Protein AF-A0A969F2D5-F1 (afdb_monomer)

Solvent-accessible surface area (backbone atoms only — not comparable to full-atom values): 8626 Å² total; per-residue (Å²): 136,82,63,51,67,52,46,61,60,86,72,46,56,88,68,47,76,88,57,90,76,86,83,89,86,81,51,82,59,57,36,74,69,55,54,62,74,41,35,81,82,42,39,71,57,60,73,69,44,89,66,86,80,91,58,64,56,54,76,57,68,32,68,54,13,38,54,48,21,48,44,52,30,31,53,26,89,74,69,66,39,71,40,55,66,43,78,38,75,94,72,74,37,45,30,29,64,88,50,37,14,46,67,92,47,99,40,81,39,44,39,42,75,74,67,50,52,78,88,66,63,48,94,57,83,52,54,60,98,57,82,60,77,36,44,54,42,75,52,40,61

Foldseek 3Di:
DDFADFPDCVAPVQPPVPDPDDDDDADEQCDPVNCVVCCVVCVVVVVPDSDDDDADAAPPQEPQQRVQCQFARHHCVQQVRHYQWDQDVVVNFIAGPVQRHGPPDPDGCVNVVVVDDPVPSGVGDTCPPPPDSSGHDSGND

Nearest PDB structures (foldseek):
  6wfj-assembly2_BcB  TM=7.899E-01  e=4.765E-02  Homo sapiens
  7g6l-assembly1_A  TM=6.173E-01  e=5.458E-02  Rattus norvegicus

Mean predicted aligned error: 8.61 Å

Secondary structure (DSSP, 8-state):
-PPPPPPPGGGTHHHHTT-S-------TT--HHHHHHTHHHHHHHHHH-S------PPSS--HHHHHHHHHHSS-HHHH----SEEEEGGGTEEEETTTTEESSS--TTHHHHTT--GGGTSSS----SS--S--------

Sequence (141 aa):
MTACPPLAAELWQPIASGAKRVIILILDAFGWNLLQAESANLNSLVKRAGVVAQLTSVFPSTTVAALSSMWTGVGPAQHGMMGLTMFLPEYTTAGQMLTFSPTLGHYPNALVAAGLKPETFFAMAGCGPTICPLWCALLFV

pLDDT: mean 78.56, std 15.68, range [33.62, 92.75]

Structure (mmCIF, N/CA/C/O backbone):
data_AF-A0A969F2D5-F1
#
_entry.id   AF-A0A969F2D5-F1
#
loop_
_atom_site.group_PDB
_atom_site.id
_atom_site.type_symbol
_atom_site.label_atom_id
_atom_site.label_alt_id
_atom_site.label_comp_id
_atom_site.label_asym_id
_atom_site.label_entity_id
_atom_site.label_seq_id
_atom_site.pdbx_PDB_ins_code
_atom_site.Cartn_x
_atom_site.Cartn_y
_atom_site.Cartn_z
_atom_site.occupancy
_atom_site.B_iso_or_equiv
_atom_site.auth_seq_id
_atom_site.auth_comp_id
_atom_site.auth_asym_id
_atom_site.auth_atom_id
_atom_site.pdbx_PDB_model_num
ATOM 1 N N . MET A 1 1 ? 12.572 -17.706 0.692 1.00 53.44 1 MET A N 1
ATOM 2 C CA . MET A 1 1 ? 12.211 -16.280 0.542 1.00 53.44 1 MET A CA 1
ATOM 3 C C . MET A 1 1 ? 11.063 -16.004 1.494 1.00 53.44 1 MET A C 1
ATOM 5 O O . MET A 1 1 ? 10.080 -16.727 1.441 1.00 53.44 1 MET A O 1
ATOM 9 N N . THR A 1 2 ? 11.232 -15.074 2.428 1.00 59.56 2 THR A N 1
ATOM 10 C CA . THR A 1 2 ? 10.286 -14.819 3.527 1.00 59.56 2 THR A CA 1
ATOM 11 C C . THR A 1 2 ? 9.274 -13.749 3.128 1.00 59.56 2 THR A C 1
ATOM 13 O O . THR A 1 2 ? 9.656 -12.752 2.518 1.00 59.56 2 THR A O 1
ATOM 16 N N . ALA A 1 3 ? 7.996 -13.978 3.431 1.00 70.38 3 ALA A N 1
ATOM 17 C CA . ALA A 1 3 ? 6.933 -12.987 3.268 1.00 70.38 3 ALA A CA 1
ATOM 18 C C . ALA A 1 3 ? 7.092 -11.831 4.271 1.00 70.38 3 ALA A C 1
ATOM 20 O O . ALA A 1 3 ? 7.852 -11.946 5.239 1.00 70.38 3 ALA A O 1
ATOM 21 N N . CYS A 1 4 ? 6.372 -10.729 4.051 1.00 71.50 4 CYS A N 1
ATOM 22 C CA . CYS A 1 4 ? 6.289 -9.655 5.035 1.00 71.50 4 CYS A CA 1
ATOM 23 C C . CYS A 1 4 ? 5.647 -10.177 6.333 1.00 71.50 4 CYS A C 1
ATOM 25 O O . CYS A 1 4 ? 4.783 -11.056 6.276 1.00 71.50 4 CYS A O 1
ATOM 27 N N . PRO A 1 5 ? 6.055 -9.671 7.510 1.00 78.56 5 PRO A N 1
ATOM 28 C CA . PRO A 1 5 ? 5.402 -10.043 8.756 1.00 78.56 5 PRO A CA 1
ATOM 29 C C . PRO A 1 5 ? 3.913 -9.641 8.727 1.00 78.56 5 PRO A C 1
ATOM 31 O O . PRO A 1 5 ? 3.560 -8.641 8.095 1.00 78.56 5 PRO A O 1
ATOM 34 N N . PRO A 1 6 ? 3.031 -10.406 9.394 1.00 79.19 6 PRO A N 1
ATOM 35 C CA . PRO A 1 6 ? 1.614 -10.069 9.483 1.00 79.19 6 PRO A CA 1
ATOM 36 C C . PRO A 1 6 ? 1.378 -8.789 10.294 1.00 79.19 6 PRO A C 1
ATOM 38 O O . PRO A 1 6 ? 2.232 -8.378 11.085 1.00 79.19 6 PRO A O 1
ATOM 41 N N . LEU A 1 7 ? 0.188 -8.192 10.144 1.00 82.06 7 LEU A N 1
ATOM 42 C CA . LEU A 1 7 ? -0.215 -7.062 10.983 1.00 82.06 7 LEU A CA 1
ATOM 43 C C . LEU A 1 7 ? -0.231 -7.484 12.443 1.00 82.06 7 LEU A C 1
ATOM 45 O O . LEU A 1 7 ? -0.786 -8.532 12.792 1.00 82.06 7 LEU A O 1
ATOM 49 N N . ALA A 1 8 ? 0.324 -6.613 13.277 1.00 85.12 8 ALA A N 1
ATOM 50 C CA . ALA A 1 8 ? 0.294 -6.746 14.720 1.00 85.12 8 ALA A CA 1
ATOM 51 C C . ALA A 1 8 ? -1.142 -7.038 15.197 1.00 85.12 8 ALA A C 1
ATOM 53 O O . ALA A 1 8 ? -2.100 -6.379 14.776 1.00 85.12 8 ALA A O 1
ATOM 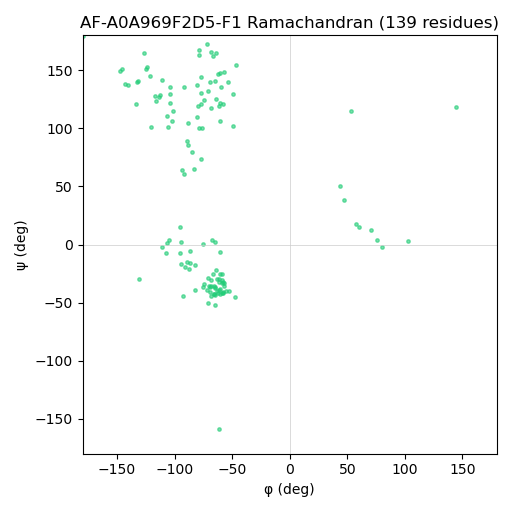54 N N . ALA A 1 9 ? -1.296 -8.074 16.022 1.00 86.31 9 ALA A N 1
ATOM 55 C CA . ALA A 1 9 ? -2.594 -8.608 16.432 1.00 86.31 9 ALA A CA 1
ATOM 56 C C . ALA A 1 9 ? -3.465 -7.557 17.133 1.00 86.31 9 ALA A C 1
ATOM 58 O O . ALA A 1 9 ? -4.682 -7.514 16.955 1.00 86.31 9 ALA A O 1
ATOM 59 N N . GLU A 1 10 ? -2.815 -6.653 17.856 1.00 88.12 10 GLU A N 1
ATOM 60 C CA . GLU A 1 10 ? -3.391 -5.531 18.587 1.00 88.12 10 GLU A CA 1
ATOM 61 C C . GLU A 1 10 ? -4.172 -4.584 17.669 1.00 88.12 10 GLU A C 1
ATOM 63 O O . GLU A 1 10 ? -5.094 -3.905 18.118 1.00 88.12 10 GLU A O 1
ATOM 68 N N . LEU A 1 11 ? -3.830 -4.554 16.377 1.00 86.44 11 LEU A N 1
ATOM 69 C CA . LEU A 1 11 ? -4.424 -3.634 15.416 1.00 86.44 11 LEU A CA 1
ATOM 70 C C . LEU A 1 11 ? -5.717 -4.145 14.777 1.00 86.44 11 LEU A C 1
ATOM 72 O O . LEU A 1 11 ? -6.459 -3.351 14.201 1.00 86.44 11 LEU A O 1
ATOM 76 N N . TRP A 1 12 ? -6.010 -5.445 14.872 1.00 86.56 12 TRP A N 1
ATOM 77 C CA . TRP A 1 12 ? -7.184 -6.037 14.221 1.00 86.56 12 TRP A CA 1
ATOM 78 C C . TRP A 1 12 ? -8.038 -6.912 15.141 1.00 86.56 12 TRP A C 1
ATOM 80 O O . TRP A 1 12 ? -9.254 -6.968 14.959 1.00 86.56 12 TRP A O 1
ATOM 90 N N . GLN A 1 13 ? -7.466 -7.559 16.159 1.00 87.75 13 GLN A N 1
ATOM 91 C CA . GLN A 1 13 ? -8.240 -8.409 17.070 1.00 87.75 13 GLN A CA 1
ATOM 92 C C . GLN A 1 13 ? -9.394 -7.678 17.780 1.00 87.75 13 GLN A C 1
ATOM 94 O O . GLN A 1 13 ? -10.483 -8.258 17.834 1.00 87.75 13 GLN A O 1
ATOM 99 N N . PRO A 1 14 ? -9.246 -6.416 18.250 1.00 88.38 14 PRO A N 1
ATOM 100 C CA . PRO A 1 14 ? -10.337 -5.702 18.920 1.00 88.38 14 PRO A CA 1
ATOM 101 C C . PRO A 1 14 ? -11.579 -5.493 18.043 1.00 88.38 14 PRO A C 1
ATOM 103 O O . PRO A 1 14 ? -12.684 -5.358 18.562 1.00 88.38 14 PRO A O 1
ATOM 106 N N . ILE A 1 15 ? -11.407 -5.475 16.718 1.00 85.44 15 ILE A N 1
ATOM 107 C CA . ILE A 1 15 ? -12.471 -5.198 15.742 1.00 85.44 15 ILE A CA 1
ATOM 108 C C . ILE A 1 15 ? -12.921 -6.443 14.963 1.00 85.44 15 ILE A C 1
ATOM 110 O O . ILE A 1 15 ? -13.897 -6.379 14.219 1.00 85.44 15 ILE A O 1
ATOM 114 N N . ALA A 1 16 ? -12.235 -7.579 15.121 1.00 86.25 16 ALA A N 1
ATOM 115 C CA . ALA A 1 16 ? -12.510 -8.792 14.351 1.00 86.25 16 ALA A CA 1
ATOM 116 C C . ALA A 1 16 ? -13.585 -9.700 14.971 1.00 86.25 16 ALA A C 1
ATOM 118 O O . ALA A 1 16 ? -14.176 -10.521 14.266 1.00 86.25 16 ALA A O 1
ATOM 119 N N . SER A 1 17 ? -13.859 -9.576 16.274 1.00 85.00 17 SER A N 1
ATOM 120 C CA . SER A 1 17 ? -14.816 -10.449 16.964 1.00 85.00 17 SER A CA 1
ATOM 121 C C . SER A 1 17 ? -16.227 -10.317 16.376 1.00 85.00 17 SER A C 1
ATOM 123 O O . SER A 1 17 ? -16.820 -9.240 16.375 1.00 85.00 17 SER A O 1
ATOM 125 N N . GLY A 1 18 ? -16.771 -11.419 15.849 1.00 85.31 18 GLY A N 1
ATOM 126 C CA . GLY A 1 18 ? -18.107 -11.457 15.241 1.00 85.31 18 GLY A CA 1
ATOM 127 C C . GLY A 1 18 ? -18.212 -10.830 13.842 1.00 85.31 18 GLY A C 1
ATOM 128 O O . GLY A 1 18 ? -19.311 -10.787 13.280 1.00 85.31 18 GLY A O 1
ATOM 129 N N . ALA A 1 19 ? -17.101 -10.378 13.250 1.00 86.81 19 ALA A N 1
ATOM 130 C CA . ALA A 1 19 ? -17.094 -9.813 11.906 1.00 86.81 19 ALA A CA 1
ATOM 131 C C . ALA A 1 19 ? -17.385 -10.899 10.853 1.00 86.81 19 ALA A C 1
ATOM 133 O O . ALA A 1 19 ? -16.624 -11.846 10.675 1.00 86.81 19 ALA A O 1
ATOM 134 N N . LYS A 1 20 ? -18.498 -10.752 10.123 1.00 88.56 20 LYS A N 1
ATOM 135 C CA . LYS A 1 20 ? -18.865 -11.646 9.003 1.00 88.56 20 LYS A CA 1
ATOM 136 C C . LYS A 1 20 ? -18.335 -11.169 7.652 1.00 88.56 20 LYS A C 1
ATOM 138 O O . LYS A 1 20 ? -18.321 -11.933 6.692 1.00 88.56 20 LYS A O 1
ATOM 143 N N . ARG A 1 21 ? -17.990 -9.885 7.552 1.00 85.81 21 ARG A N 1
ATOM 144 C CA . ARG A 1 21 ? -17.514 -9.223 6.335 1.00 85.81 21 ARG A CA 1
ATOM 145 C C . ARG A 1 21 ? -16.444 -8.215 6.715 1.00 85.81 21 ARG A C 1
ATOM 147 O O . ARG A 1 21 ? -16.615 -7.490 7.691 1.00 85.81 21 ARG A O 1
ATOM 154 N N . VAL A 1 22 ? -15.386 -8.164 5.918 1.00 85.31 22 VAL A N 1
ATOM 155 C CA . VAL A 1 22 ? -14.288 -7.211 6.067 1.00 85.31 22 VAL A CA 1
ATOM 156 C C . VAL A 1 22 ? -14.270 -6.343 4.819 1.00 85.31 22 VAL A C 1
ATOM 158 O O . VAL A 1 22 ? -14.286 -6.860 3.703 1.00 85.31 22 VAL A O 1
ATOM 161 N N . ILE A 1 23 ? -14.278 -5.028 5.017 1.00 85.81 23 ILE A N 1
ATOM 162 C CA . ILE A 1 23 ? -14.155 -4.041 3.946 1.00 85.81 23 ILE A CA 1
ATOM 163 C C . ILE A 1 23 ? -12.831 -3.324 4.162 1.00 85.81 23 ILE A C 1
ATOM 165 O O . ILE A 1 23 ? -12.578 -2.814 5.252 1.00 85.81 23 ILE A O 1
ATOM 169 N N . ILE A 1 24 ? -12.004 -3.289 3.122 1.00 85.56 24 ILE A N 1
ATOM 170 C CA . ILE A 1 24 ? -10.744 -2.550 3.116 1.00 85.56 24 ILE A CA 1
ATOM 171 C C . ILE A 1 24 ? -10.984 -1.264 2.335 1.00 85.56 24 ILE A C 1
ATOM 173 O O . ILE A 1 24 ? -11.272 -1.308 1.141 1.00 85.56 24 ILE A O 1
ATOM 177 N N . LEU A 1 25 ? -10.888 -0.128 3.022 1.00 87.44 25 LEU A N 1
ATOM 178 C CA . LEU A 1 25 ? -10.887 1.190 2.400 1.00 87.44 25 LEU A CA 1
ATOM 179 C C . LEU A 1 25 ? -9.453 1.713 2.396 1.00 87.44 25 LEU A C 1
ATOM 181 O O . LEU A 1 25 ? -8.847 1.844 3.456 1.00 87.44 25 LEU A O 1
ATOM 185 N N . ILE A 1 26 ? -8.932 2.014 1.212 1.00 86.19 26 ILE A N 1
ATOM 186 C CA . ILE A 1 26 ? -7.588 2.563 1.026 1.00 86.19 26 ILE A CA 1
ATOM 187 C C . ILE A 1 26 ? -7.750 3.983 0.517 1.00 86.19 26 ILE A C 1
ATOM 189 O O . ILE A 1 26 ? -8.484 4.219 -0.443 1.00 86.19 26 ILE A O 1
ATOM 193 N N . LEU A 1 27 ? -7.076 4.915 1.176 1.00 88.31 27 LEU A N 1
ATOM 194 C CA . LEU A 1 27 ? -7.036 6.310 0.773 1.00 88.31 27 LEU A CA 1
ATOM 195 C C . LEU A 1 27 ? -5.658 6.581 0.182 1.00 88.31 27 LEU A C 1
ATOM 197 O O . LEU A 1 27 ? -4.662 6.558 0.903 1.00 88.31 27 LEU A O 1
ATOM 201 N N . ASP A 1 28 ? -5.611 6.799 -1.129 1.00 86.56 28 ASP A N 1
ATOM 202 C CA . ASP A 1 28 ? -4.367 7.155 -1.802 1.00 86.56 28 ASP A CA 1
ATOM 203 C C . ASP A 1 28 ? -3.885 8.528 -1.304 1.00 86.56 28 ASP A C 1
ATOM 205 O O . ASP A 1 28 ? -4.677 9.440 -1.063 1.00 86.56 28 ASP A O 1
ATOM 209 N N . ALA A 1 29 ? -2.580 8.648 -1.127 1.00 83.75 29 ALA A N 1
ATOM 210 C CA . ALA A 1 29 ? -1.861 9.831 -0.660 1.00 83.75 29 ALA A CA 1
ATOM 211 C C . ALA A 1 29 ? -2.262 10.410 0.726 1.00 83.75 29 ALA A C 1
ATOM 213 O O . ALA A 1 29 ? -1.973 11.574 1.021 1.00 83.75 29 ALA A O 1
ATOM 214 N N . PHE A 1 30 ? -2.963 9.664 1.594 1.00 86.69 30 PHE A N 1
ATOM 215 C CA . PHE A 1 30 ? -3.565 10.230 2.815 1.00 86.69 30 PHE A CA 1
ATOM 216 C C . PHE A 1 30 ? -2.678 10.153 4.072 1.00 86.69 30 PHE A C 1
ATOM 218 O O . PHE A 1 30 ? -3.092 9.539 5.035 1.00 86.69 30 PHE A O 1
ATOM 225 N N . GLY A 1 31 ? -1.485 10.756 4.120 1.00 87.06 31 GLY A N 1
ATOM 226 C CA . GLY A 1 31 ? -0.512 10.672 5.241 1.00 87.06 31 GLY A CA 1
ATOM 227 C C . GLY A 1 31 ? -1.015 10.866 6.700 1.00 87.06 31 GLY A C 1
ATOM 228 O O . GLY A 1 31 ? -1.968 11.594 6.973 1.00 87.06 31 GLY A O 1
ATOM 229 N N . TRP A 1 32 ? -0.305 10.298 7.693 1.00 89.38 32 TRP A N 1
ATOM 230 C CA . TRP A 1 32 ? -0.601 10.486 9.137 1.00 89.38 32 TRP A CA 1
ATOM 231 C C . TRP A 1 32 ? -0.552 11.958 9.587 1.00 89.38 32 TRP A C 1
ATOM 233 O O . TRP A 1 32 ? -1.270 12.388 10.489 1.00 89.38 32 TRP A O 1
ATOM 243 N N . ASN A 1 33 ? 0.291 12.758 8.941 1.00 90.88 33 ASN A N 1
ATOM 244 C CA . ASN A 1 33 ? 0.327 14.210 9.096 1.00 90.88 33 ASN A CA 1
ATOM 245 C C . ASN A 1 33 ? -1.004 14.876 8.704 1.00 90.88 33 ASN A C 1
ATOM 247 O O . ASN A 1 33 ? -1.431 15.793 9.400 1.00 90.88 33 ASN A O 1
ATOM 251 N N . LEU A 1 34 ? -1.676 14.400 7.649 1.00 90.31 34 LEU A N 1
ATOM 252 C CA . LEU A 1 34 ? -2.985 14.915 7.231 1.00 90.31 34 LEU A CA 1
ATOM 253 C C . LEU A 1 34 ? -4.071 14.554 8.244 1.00 90.31 34 LEU A C 1
ATOM 255 O O . LEU A 1 34 ? -4.870 15.412 8.604 1.00 90.31 34 LEU A O 1
ATOM 259 N N . LEU A 1 35 ? -4.054 13.328 8.779 1.00 89.44 35 LEU A N 1
ATOM 260 C CA . LEU A 1 35 ? -4.970 12.930 9.854 1.00 89.44 35 LEU A CA 1
ATOM 261 C C . LEU A 1 35 ? -4.832 13.839 11.087 1.00 89.44 35 LEU A C 1
ATOM 263 O O . LEU A 1 35 ? -5.834 14.226 11.685 1.00 89.44 35 LEU A O 1
ATOM 267 N N . GLN A 1 36 ? -3.599 14.190 11.465 1.00 89.56 36 GLN A N 1
ATOM 268 C CA . GLN A 1 36 ? -3.346 15.098 12.586 1.00 89.56 36 GLN A CA 1
ATOM 269 C C . GLN A 1 36 ? -3.806 16.530 12.286 1.00 89.56 36 GLN A C 1
ATOM 271 O O . GLN A 1 36 ? -4.462 17.145 13.131 1.00 89.56 36 GLN A O 1
ATOM 276 N N . ALA A 1 37 ? 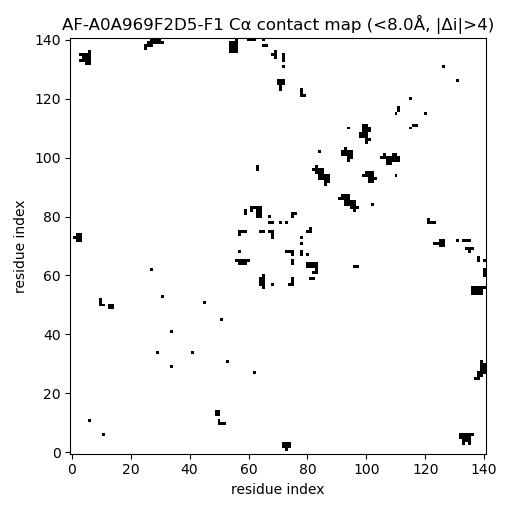-3.506 17.042 11.088 1.00 92.56 37 ALA A N 1
ATOM 277 C CA . ALA A 1 37 ? -3.918 18.376 10.655 1.00 92.56 37 ALA A CA 1
ATOM 278 C C . ALA A 1 37 ? -5.451 18.524 10.622 1.00 92.56 37 ALA A C 1
ATOM 280 O O . ALA A 1 37 ? -5.985 19.528 11.082 1.00 92.56 37 ALA A O 1
ATOM 281 N N . GLU A 1 38 ? -6.158 17.484 10.177 1.00 91.69 38 GLU A N 1
ATOM 282 C CA . GLU A 1 38 ? -7.620 17.450 10.046 1.00 91.69 38 GLU A CA 1
ATOM 283 C C . GLU A 1 38 ? -8.329 16.826 11.261 1.00 91.69 38 GLU A C 1
ATOM 285 O O . GLU A 1 38 ? -9.512 16.480 11.204 1.00 91.69 38 GLU A O 1
ATOM 290 N N . SER A 1 39 ? -7.631 16.682 12.391 1.00 87.06 39 SER A N 1
ATOM 291 C CA . SER A 1 39 ? -8.140 15.978 13.576 1.00 87.06 39 SER A CA 1
ATOM 292 C C . SER A 1 39 ? -9.454 16.551 14.116 1.00 87.06 39 SER A C 1
ATOM 294 O O . SER A 1 39 ? -10.302 15.790 14.580 1.00 87.06 39 SER A O 1
ATOM 296 N N . ALA A 1 40 ? -9.674 17.866 14.014 1.00 90.88 40 ALA A N 1
ATOM 297 C CA . ALA A 1 40 ? -10.934 18.500 14.405 1.00 90.88 40 ALA A CA 1
ATOM 298 C C . ALA A 1 40 ? -12.108 18.055 13.514 1.00 90.88 40 ALA A C 1
ATOM 300 O O . ALA A 1 40 ? -13.180 17.722 14.025 1.00 90.88 40 ALA A O 1
ATOM 301 N N . ASN A 1 41 ? -11.881 17.983 12.199 1.00 92.75 41 ASN A N 1
ATOM 302 C CA . ASN A 1 41 ? -12.880 17.590 11.204 1.00 92.75 41 ASN A CA 1
ATOM 303 C C . ASN A 1 41 ? -13.153 16.077 11.240 1.00 92.75 41 ASN A C 1
ATOM 305 O O . ASN A 1 41 ? -14.292 15.638 11.073 1.00 92.75 41 ASN A O 1
ATOM 309 N N . LEU A 1 42 ? -12.127 15.275 11.532 1.00 88.69 42 LEU A N 1
ATOM 310 C CA . LEU A 1 42 ? -12.198 13.811 11.581 1.00 88.69 42 LEU A CA 1
ATOM 311 C C . LEU A 1 42 ? -12.459 13.254 12.988 1.00 88.69 42 LEU A C 1
ATOM 313 O O . LEU A 1 42 ? -12.555 12.040 13.164 1.00 88.69 42 LEU A O 1
ATOM 317 N N . ASN A 1 43 ? -12.636 14.112 13.996 1.00 88.50 43 ASN A N 1
ATOM 318 C CA . ASN A 1 43 ? -12.799 13.713 15.397 1.00 88.50 43 ASN A CA 1
ATOM 319 C C . ASN A 1 43 ? -13.945 12.709 15.601 1.00 88.50 43 ASN A C 1
ATOM 321 O O . ASN A 1 43 ? -13.837 11.758 16.373 1.00 88.50 43 ASN A O 1
ATOM 325 N N . SER A 1 44 ? -15.060 12.908 14.894 1.00 89.44 44 SER A N 1
ATOM 326 C CA . SER A 1 44 ? -16.222 12.017 14.965 1.00 89.44 44 SER A CA 1
ATOM 327 C C . SER A 1 44 ? -15.915 10.612 14.437 1.00 89.44 44 SER A C 1
ATOM 329 O O . SER A 1 44 ? -16.398 9.634 15.007 1.00 89.44 44 SER A O 1
ATOM 331 N N . LEU A 1 45 ? -15.089 10.510 13.391 1.00 87.06 45 LEU A N 1
ATOM 332 C CA . LEU A 1 45 ? -14.634 9.253 12.806 1.00 87.06 45 LEU A CA 1
ATOM 333 C C . LEU A 1 45 ? -13.647 8.551 13.742 1.00 87.06 45 LEU A C 1
ATOM 335 O O . LEU A 1 45 ? -13.853 7.392 14.089 1.00 87.06 45 LEU A O 1
ATOM 339 N N . VAL A 1 46 ? -12.627 9.277 14.207 1.00 87.19 46 VAL A N 1
ATOM 340 C CA . VAL A 1 46 ? -11.581 8.763 15.106 1.00 87.19 46 VAL A CA 1
ATOM 341 C C . VAL A 1 46 ? -12.185 8.236 16.410 1.00 87.19 46 VAL A C 1
ATOM 343 O O . VAL A 1 46 ? -11.830 7.149 16.849 1.00 87.19 46 VAL A O 1
ATOM 346 N N . LYS A 1 47 ? -13.164 8.938 16.996 1.00 88.31 47 LYS A N 1
ATOM 347 C CA . LYS A 1 47 ? -13.862 8.491 18.217 1.00 88.31 47 LYS A CA 1
ATOM 348 C C . LYS A 1 47 ? -14.712 7.234 18.033 1.00 88.31 47 LYS A C 1
ATOM 350 O O . LYS A 1 47 ? -14.994 6.552 19.012 1.00 88.31 47 LYS A O 1
ATOM 355 N N . ARG A 1 48 ? -15.181 6.966 16.812 1.00 89.31 48 ARG A N 1
ATOM 356 C CA . ARG A 1 48 ? -15.971 5.767 16.484 1.00 89.31 48 ARG A CA 1
ATOM 357 C C . ARG A 1 48 ? -15.096 4.590 16.059 1.00 89.31 48 ARG A C 1
ATOM 359 O O . ARG A 1 48 ? -15.598 3.470 15.999 1.00 89.31 48 ARG A O 1
ATOM 366 N N . ALA A 1 49 ? -13.828 4.831 15.740 1.00 87.88 49 ALA A N 1
ATOM 367 C CA . ALA A 1 49 ? -12.894 3.781 15.379 1.00 87.88 49 ALA A CA 1
ATOM 368 C C . ALA A 1 49 ? -12.531 2.949 16.617 1.00 87.88 49 ALA A C 1
ATOM 370 O O . ALA A 1 49 ? -12.201 3.494 17.667 1.00 87.88 49 ALA A O 1
ATOM 371 N N . GLY A 1 50 ? -12.579 1.619 16.491 1.00 86.75 50 GLY A N 1
ATOM 372 C CA . GLY A 1 50 ? -12.158 0.718 17.571 1.00 86.75 50 GLY A CA 1
ATOM 373 C C . GLY A 1 50 ? -10.642 0.706 17.783 1.00 86.75 50 GLY A C 1
ATOM 374 O O . GLY A 1 50 ? -10.177 0.491 18.897 1.00 86.75 50 GLY A O 1
ATOM 375 N N . VAL A 1 51 ? -9.875 0.961 16.720 1.00 89.44 51 VAL A N 1
ATOM 376 C CA . VAL A 1 51 ? -8.412 1.045 16.731 1.00 89.44 51 VAL A CA 1
ATOM 377 C C . VAL A 1 51 ? -7.982 2.182 15.810 1.00 89.44 51 VAL A C 1
ATOM 379 O O . VAL A 1 51 ? -8.499 2.313 14.700 1.00 89.44 51 VAL A O 1
ATOM 382 N N . VAL A 1 52 ? -7.013 2.982 16.258 1.00 89.56 52 VAL A N 1
ATOM 383 C CA . VAL A 1 52 ? -6.352 4.017 15.455 1.00 89.56 52 VAL A CA 1
ATOM 384 C C . VAL A 1 52 ? -4.851 3.890 15.670 1.00 89.56 52 VAL A C 1
ATOM 386 O O . VAL A 1 52 ? -4.380 3.986 16.800 1.00 89.56 52 VAL A O 1
ATOM 389 N N . ALA A 1 53 ? -4.101 3.656 14.595 1.00 88.81 53 ALA A N 1
ATOM 390 C CA . ALA A 1 53 ? -2.655 3.476 14.652 1.00 88.81 53 ALA A CA 1
ATOM 391 C C . ALA A 1 53 ? -1.978 4.005 13.386 1.00 88.81 53 ALA A C 1
ATOM 393 O O . ALA A 1 53 ? -2.555 3.969 12.298 1.00 88.81 53 ALA A O 1
ATOM 394 N N . GLN A 1 54 ? -0.741 4.472 13.541 1.00 88.62 54 GLN A N 1
ATOM 395 C CA . GLN A 1 54 ? 0.114 4.848 12.424 1.00 88.62 54 GLN A CA 1
ATOM 396 C C . GLN A 1 54 ? 0.750 3.596 11.813 1.00 88.62 54 GLN A C 1
ATOM 398 O O . GLN A 1 54 ? 1.232 2.723 12.533 1.00 88.62 54 GLN A O 1
ATOM 403 N N . LEU A 1 55 ? 0.783 3.533 10.483 1.00 84.81 55 LEU A N 1
ATOM 404 C CA . LEU A 1 55 ? 1.410 2.453 9.726 1.00 84.81 55 LEU A CA 1
ATOM 405 C C . LEU A 1 55 ? 2.457 3.025 8.768 1.00 84.81 55 LEU A C 1
ATOM 407 O O . LEU A 1 55 ? 2.373 4.181 8.356 1.00 84.81 55 LEU A O 1
ATOM 411 N N . THR A 1 56 ? 3.461 2.218 8.435 1.00 87.06 56 THR A N 1
ATOM 412 C CA . THR A 1 56 ? 4.538 2.585 7.507 1.00 87.06 56 THR A CA 1
ATOM 413 C C . THR A 1 56 ? 4.330 1.912 6.159 1.00 87.06 56 THR A C 1
ATOM 415 O O . THR A 1 56 ? 4.062 0.714 6.115 1.00 87.06 56 THR A O 1
ATOM 418 N N . SER A 1 57 ? 4.504 2.653 5.066 1.00 86.06 57 SER A N 1
ATOM 419 C CA . SER A 1 57 ? 4.484 2.088 3.712 1.00 86.06 57 SER A CA 1
ATOM 420 C C . SER A 1 57 ? 5.736 1.243 3.421 1.00 86.06 57 SER A C 1
ATOM 422 O O . SER A 1 57 ? 6.692 1.212 4.201 1.00 86.06 57 SER A O 1
ATOM 424 N N . VAL A 1 58 ? 5.735 0.564 2.275 1.00 89.06 58 VAL A N 1
ATOM 425 C CA . VAL A 1 58 ? 6.924 -0.096 1.717 1.00 89.06 58 VAL A CA 1
ATOM 426 C C . VAL A 1 58 ? 7.842 0.920 1.038 1.00 89.06 58 VAL A C 1
ATOM 428 O O . VAL A 1 58 ? 7.431 2.030 0.699 1.00 89.06 58 VAL A O 1
ATOM 431 N N . PHE A 1 59 ? 9.094 0.529 0.795 1.00 87.06 59 PHE A N 1
ATOM 432 C CA . PHE A 1 59 ? 9.991 1.291 -0.069 1.00 87.06 59 PHE A CA 1
ATOM 433 C C . PHE A 1 59 ? 10.131 0.611 -1.440 1.00 87.06 59 PHE A C 1
ATOM 435 O O . PHE A 1 59 ? 10.461 -0.577 -1.483 1.00 87.06 59 PHE A O 1
ATOM 442 N N . PRO A 1 60 ? 9.954 1.348 -2.551 1.00 88.94 60 PRO A N 1
ATOM 443 C CA . PRO A 1 60 ? 9.581 2.766 -2.622 1.00 88.94 60 PRO A CA 1
ATOM 444 C C . PRO A 1 60 ? 8.085 2.997 -2.350 1.00 88.94 60 PRO A C 1
ATOM 446 O O . PRO A 1 60 ? 7.248 2.199 -2.775 1.00 88.94 60 PRO A O 1
ATOM 449 N N . SER A 1 61 ? 7.749 4.110 -1.684 1.00 87.50 61 SER A N 1
ATOM 450 C CA . SER A 1 61 ? 6.360 4.459 -1.337 1.00 87.50 61 SER A CA 1
ATOM 451 C C . SER A 1 61 ? 5.621 5.002 -2.558 1.00 87.50 61 SER A C 1
ATOM 453 O O . SER A 1 61 ? 5.430 6.202 -2.722 1.00 87.50 61 SER A O 1
ATOM 455 N N . THR A 1 62 ? 5.279 4.102 -3.474 1.00 89.25 62 THR A N 1
ATOM 456 C CA . THR A 1 62 ? 4.492 4.399 -4.674 1.00 89.25 62 THR A CA 1
ATOM 457 C C . THR A 1 62 ? 3.234 3.547 -4.667 1.00 89.25 62 THR A C 1
ATOM 459 O O . THR A 1 62 ? 3.291 2.386 -4.260 1.00 89.25 62 THR A O 1
ATOM 462 N N . THR A 1 63 ? 2.118 4.083 -5.170 1.00 88.81 63 THR A N 1
ATOM 463 C CA . THR A 1 63 ? 0.817 3.393 -5.230 1.00 88.81 63 THR A CA 1
ATOM 464 C C . THR A 1 63 ? 0.942 1.977 -5.796 1.00 88.81 63 THR A C 1
ATOM 466 O O . THR A 1 63 ? 0.435 1.019 -5.221 1.00 88.81 63 THR A O 1
ATOM 469 N N . VAL A 1 64 ? 1.694 1.825 -6.890 1.00 89.19 64 VAL A N 1
ATOM 470 C CA . VAL A 1 64 ? 1.906 0.539 -7.563 1.00 89.19 64 VAL A CA 1
ATOM 471 C C . VAL A 1 64 ? 2.671 -0.448 -6.684 1.00 89.19 64 VAL A C 1
ATOM 473 O O . VAL A 1 64 ? 2.193 -1.563 -6.484 1.00 89.19 64 VAL A O 1
ATOM 476 N N . ALA A 1 65 ? 3.829 -0.064 -6.138 1.00 88.88 65 ALA A N 1
ATOM 477 C CA . ALA A 1 65 ? 4.631 -0.959 -5.304 1.00 88.88 65 ALA A CA 1
ATOM 478 C C . ALA A 1 65 ? 3.848 -1.409 -4.068 1.00 88.88 65 ALA A C 1
ATOM 480 O O . ALA A 1 65 ? 3.819 -2.582 -3.711 1.00 88.88 65 ALA A O 1
ATOM 481 N N . ALA A 1 66 ? 3.150 -0.465 -3.462 1.00 87.75 66 ALA A N 1
ATOM 482 C CA . ALA A 1 66 ? 2.571 -0.620 -2.155 1.00 87.75 66 ALA A CA 1
ATOM 483 C C . ALA A 1 66 ? 1.213 -1.367 -2.209 1.00 87.75 66 ALA A C 1
ATOM 485 O O . ALA A 1 66 ? 1.006 -2.295 -1.425 1.00 87.75 66 ALA A O 1
ATOM 486 N N . LEU A 1 67 ? 0.355 -1.123 -3.213 1.00 88.12 67 LEU A N 1
ATOM 487 C CA . LEU A 1 67 ? -0.827 -1.969 -3.466 1.00 88.12 67 LEU A CA 1
ATOM 488 C C . LEU A 1 67 ? -0.444 -3.392 -3.896 1.00 88.12 67 LEU A C 1
ATOM 490 O O . LEU A 1 67 ? -1.102 -4.354 -3.501 1.00 88.12 67 LEU A O 1
ATOM 494 N N . SER A 1 68 ? 0.638 -3.542 -4.666 1.00 87.19 68 SER A N 1
ATOM 495 C CA . SER A 1 68 ? 1.149 -4.860 -5.064 1.00 87.19 68 SER A CA 1
ATOM 496 C C . SER A 1 68 ? 1.667 -5.644 -3.862 1.00 87.19 68 SER A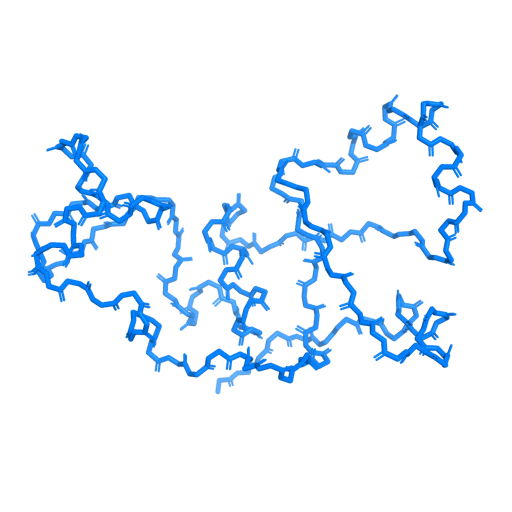 C 1
ATOM 498 O O . SER A 1 68 ? 1.354 -6.827 -3.722 1.00 87.19 68 SER A O 1
ATOM 500 N N . SER A 1 69 ? 2.401 -4.990 -2.958 1.00 86.50 69 SER A N 1
ATOM 501 C CA . SER A 1 69 ? 2.852 -5.601 -1.705 1.00 86.50 69 SER A CA 1
ATOM 502 C C . SER A 1 69 ? 1.674 -6.003 -0.822 1.00 86.50 69 SER A C 1
ATOM 504 O O . SER A 1 69 ? 1.657 -7.106 -0.286 1.00 86.50 69 SER A O 1
ATOM 506 N N . MET A 1 70 ? 0.649 -5.154 -0.724 1.00 84.25 70 MET A N 1
ATOM 507 C CA . MET A 1 70 ? -0.569 -5.461 0.027 1.00 84.25 70 MET A CA 1
ATOM 508 C C . MET A 1 70 ? -1.322 -6.667 -0.563 1.00 84.25 70 MET A C 1
ATOM 510 O O . MET A 1 70 ? -1.810 -7.511 0.183 1.00 84.25 70 MET A O 1
ATOM 514 N N . TRP A 1 71 ? -1.398 -6.783 -1.892 1.00 82.94 71 TRP A N 1
ATOM 515 C CA . TRP A 1 71 ? -2.060 -7.905 -2.567 1.00 82.94 71 TRP A CA 1
ATOM 516 C C . TRP A 1 71 ? -1.281 -9.226 -2.462 1.00 82.94 71 TRP A C 1
ATOM 518 O O . TRP A 1 71 ? -1.863 -10.303 -2.306 1.00 82.94 71 TRP A O 1
ATOM 528 N N . THR A 1 72 ? 0.047 -9.160 -2.563 1.00 82.00 72 THR A N 1
ATOM 529 C CA . THR A 1 72 ? 0.923 -10.343 -2.627 1.00 82.00 72 THR A CA 1
ATOM 530 C C . THR A 1 72 ? 1.487 -10.767 -1.270 1.00 82.00 72 THR A C 1
ATOM 532 O O . THR A 1 72 ? 1.962 -11.892 -1.138 1.00 82.00 72 THR A O 1
ATOM 535 N N . GLY A 1 73 ? 1.445 -9.897 -0.258 1.00 81.69 73 GLY A N 1
ATOM 536 C CA . GLY A 1 73 ? 2.015 -10.146 1.070 1.00 81.69 73 GLY A CA 1
ATOM 537 C C . GLY A 1 73 ? 3.550 -10.167 1.105 1.00 81.69 73 GLY A C 1
ATOM 538 O O . GLY A 1 73 ? 4.138 -10.612 2.093 1.00 81.69 73 GLY A O 1
ATOM 539 N N . VAL A 1 74 ? 4.217 -9.719 0.038 1.00 85.38 74 VAL A N 1
ATOM 540 C CA . VAL A 1 74 ? 5.685 -9.662 -0.067 1.00 85.38 74 VAL A CA 1
ATOM 541 C C . VAL A 1 74 ? 6.154 -8.260 -0.441 1.00 85.38 74 VAL A C 1
ATOM 543 O O . VAL A 1 74 ? 5.358 -7.440 -0.884 1.00 85.38 74 VAL A O 1
ATOM 546 N N . GLY A 1 75 ? 7.447 -7.971 -0.281 1.00 86.25 75 GLY A N 1
ATOM 547 C CA . GLY A 1 75 ? 7.985 -6.641 -0.578 1.00 86.25 75 GLY A CA 1
ATOM 548 C C . GLY A 1 75 ? 8.221 -6.371 -2.077 1.00 86.25 75 GLY A C 1
ATOM 549 O O . GLY A 1 75 ? 8.284 -7.316 -2.872 1.00 86.25 75 GLY A O 1
ATOM 550 N N . PRO A 1 76 ? 8.471 -5.101 -2.467 1.00 88.31 76 PRO A N 1
ATOM 551 C CA . PRO A 1 76 ? 8.681 -4.691 -3.862 1.00 88.31 76 PRO A CA 1
ATOM 552 C C . PRO A 1 76 ? 9.748 -5.461 -4.630 1.00 88.31 76 PRO A C 1
ATOM 554 O O . PRO A 1 76 ? 9.526 -5.854 -5.775 1.00 88.31 76 PRO A O 1
ATOM 557 N N . ALA A 1 77 ? 10.865 -5.772 -3.975 1.00 87.88 77 ALA A N 1
ATOM 558 C CA . ALA A 1 77 ? 11.939 -6.556 -4.575 1.00 87.88 77 ALA A CA 1
ATOM 559 C C . ALA A 1 77 ? 11.527 -8.001 -4.923 1.00 87.88 77 ALA A C 1
ATOM 561 O O . ALA A 1 77 ? 12.175 -8.633 -5.751 1.00 87.88 77 ALA A O 1
ATOM 562 N N . GLN A 1 78 ? 10.477 -8.536 -4.291 1.00 85.44 78 GLN A N 1
ATOM 563 C CA . GLN A 1 78 ? 10.009 -9.907 -4.504 1.00 85.44 78 GLN A CA 1
ATOM 564 C C . GLN A 1 78 ? 8.920 -9.980 -5.577 1.00 85.44 78 GLN A C 1
ATOM 566 O O . GLN A 1 78 ? 8.984 -10.856 -6.432 1.00 85.44 78 GLN A O 1
ATOM 571 N N . HIS A 1 79 ? 7.944 -9.066 -5.558 1.00 85.56 79 HIS A N 1
ATOM 572 C CA . HIS A 1 79 ? 6.883 -9.037 -6.575 1.00 85.56 79 HIS A CA 1
ATOM 573 C C . HIS A 1 79 ? 7.253 -8.228 -7.832 1.00 85.56 79 HIS A C 1
ATOM 575 O O . HIS A 1 79 ? 6.478 -8.197 -8.782 1.00 85.56 79 HIS A O 1
ATOM 581 N N . GLY A 1 80 ? 8.405 -7.546 -7.848 1.00 88.06 80 GLY A N 1
ATOM 582 C CA . GLY A 1 80 ? 8.973 -6.882 -9.030 1.00 88.06 80 GLY A CA 1
ATOM 583 C C . GLY A 1 80 ? 8.377 -5.516 -9.385 1.00 88.06 80 GLY A C 1
ATOM 584 O O . GLY A 1 80 ? 8.855 -4.866 -10.311 1.00 88.06 80 GLY A O 1
ATOM 585 N N . MET A 1 81 ? 7.375 -5.036 -8.639 1.00 88.00 81 MET A N 1
ATOM 586 C CA . MET A 1 81 ? 6.748 -3.731 -8.891 1.00 88.00 81 MET A CA 1
ATOM 587 C C . MET A 1 81 ? 7.487 -2.653 -8.113 1.00 88.00 81 MET A C 1
ATOM 589 O O . MET A 1 81 ? 7.165 -2.365 -6.963 1.00 88.00 81 MET A O 1
ATOM 593 N N . MET A 1 82 ? 8.504 -2.083 -8.748 1.00 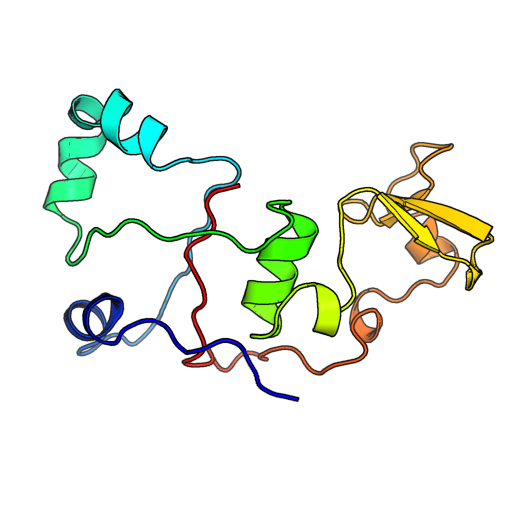88.50 82 MET A N 1
ATOM 594 C CA . MET A 1 82 ? 9.427 -1.139 -8.118 1.00 88.50 82 MET A CA 1
ATOM 595 C C . MET A 1 82 ? 9.049 0.329 -8.339 1.00 88.50 82 MET A C 1
ATOM 597 O O . MET A 1 82 ? 9.671 1.206 -7.752 1.00 88.50 82 MET A O 1
ATOM 601 N N . GLY A 1 83 ? 8.051 0.640 -9.167 1.00 86.56 83 GLY A N 1
ATOM 602 C CA . GLY A 1 83 ? 7.653 2.027 -9.382 1.00 86.56 83 GLY A CA 1
ATOM 603 C C . GLY A 1 83 ? 6.492 2.207 -10.348 1.00 86.56 83 GLY A C 1
ATOM 604 O O . GLY A 1 83 ? 5.960 1.249 -10.906 1.00 86.56 83 GLY A O 1
ATOM 605 N N . LEU A 1 84 ? 6.105 3.470 -10.540 1.00 87.44 84 LEU A N 1
ATOM 606 C CA . LEU A 1 84 ? 5.043 3.858 -11.472 1.00 87.44 84 LEU A CA 1
ATOM 607 C C . LEU A 1 84 ? 5.463 3.686 -12.932 1.00 87.44 84 LEU A C 1
ATOM 609 O O . LEU A 1 84 ? 4.637 3.306 -13.759 1.00 87.44 84 LEU A O 1
ATOM 613 N N . THR A 1 85 ? 6.733 3.951 -13.231 1.00 89.81 85 THR A N 1
ATOM 614 C CA . THR A 1 85 ? 7.323 3.795 -14.558 1.00 89.81 85 THR A CA 1
ATOM 615 C C . THR A 1 85 ? 8.397 2.728 -14.493 1.00 89.81 85 THR A C 1
ATOM 617 O O . THR A 1 85 ? 9.335 2.848 -13.706 1.00 89.81 85 THR A O 1
ATOM 620 N N . MET A 1 86 ? 8.278 1.694 -15.317 1.00 90.50 86 MET A N 1
ATOM 621 C CA . MET A 1 86 ? 9.265 0.618 -15.381 1.00 90.50 86 MET A CA 1
ATOM 622 C C . MET A 1 86 ? 9.614 0.327 -16.832 1.00 90.50 86 MET A C 1
ATOM 624 O O . MET A 1 86 ? 8.741 0.338 -17.697 1.00 90.50 86 MET A O 1
ATOM 628 N N . PHE A 1 87 ? 10.891 0.073 -17.106 1.00 90.19 87 PHE A N 1
ATOM 629 C CA . PHE A 1 87 ? 11.299 -0.430 -18.410 1.00 90.19 87 PHE A CA 1
ATOM 630 C C . PHE A 1 87 ? 10.908 -1.904 -18.519 1.00 90.19 87 PHE A C 1
ATOM 632 O O . PHE A 1 87 ? 11.292 -2.697 -17.663 1.00 90.19 87 PHE A O 1
ATOM 639 N N . LEU A 1 88 ? 10.139 -2.245 -19.552 1.00 87.62 88 LEU A N 1
ATOM 640 C CA . LEU A 1 88 ? 9.744 -3.608 -19.883 1.00 87.62 88 LEU A CA 1
ATOM 641 C C . LEU A 1 88 ? 10.558 -4.064 -21.104 1.00 87.62 88 LEU A C 1
ATOM 643 O O . LEU A 1 88 ? 10.233 -3.659 -22.229 1.00 87.62 88 LEU A O 1
ATOM 647 N N . PRO A 1 89 ? 11.627 -4.862 -20.918 1.00 86.25 89 PRO A N 1
ATOM 648 C CA . PRO A 1 89 ? 12.497 -5.289 -22.012 1.00 86.25 89 PRO A CA 1
ATOM 649 C C . PRO A 1 89 ? 11.746 -6.015 -23.133 1.00 86.25 89 PRO A C 1
ATOM 651 O O . PRO A 1 89 ? 12.047 -5.804 -24.304 1.00 86.25 89 PRO A O 1
ATOM 654 N N . GLU A 1 90 ? 10.723 -6.799 -22.791 1.00 84.44 90 GLU A N 1
ATOM 655 C CA . GLU A 1 90 ? 9.907 -7.586 -23.725 1.00 84.44 90 GLU A CA 1
ATOM 656 C C . GLU A 1 90 ? 9.166 -6.705 -24.736 1.00 84.44 90 GLU A C 1
ATOM 658 O O . GLU A 1 90 ? 8.939 -7.110 -25.873 1.00 84.44 90 GLU A O 1
ATOM 663 N N . TYR A 1 91 ? 8.828 -5.480 -24.331 1.00 83.12 91 TYR A N 1
ATOM 664 C CA . TYR A 1 91 ? 8.143 -4.490 -25.160 1.00 83.12 91 TYR A CA 1
ATOM 665 C C . TYR A 1 91 ? 9.082 -3.365 -25.612 1.00 83.12 91 TYR A C 1
ATOM 667 O O . TYR A 1 91 ? 8.638 -2.431 -26.277 1.00 83.12 91 TYR A O 1
ATOM 675 N N . THR A 1 92 ? 10.371 -3.433 -25.239 1.00 87.62 92 THR A N 1
ATOM 676 C CA . THR A 1 92 ? 11.400 -2.416 -25.524 1.00 87.62 92 THR A CA 1
ATOM 677 C C . THR A 1 92 ? 10.910 -0.998 -25.199 1.00 87.62 92 THR A C 1
ATOM 679 O O . THR A 1 92 ? 11.164 -0.035 -25.919 1.00 87.62 92 THR A O 1
ATOM 682 N N . THR A 1 93 ? 10.147 -0.852 -24.115 1.00 87.69 93 THR A N 1
ATOM 683 C CA . THR A 1 93 ? 9.505 0.419 -23.775 1.00 87.69 93 THR A CA 1
ATOM 684 C C . THR A 1 93 ? 9.433 0.623 -22.275 1.00 87.69 93 THR A C 1
ATOM 686 O O . THR A 1 93 ? 9.355 -0.328 -21.498 1.00 87.69 93 THR A O 1
ATOM 689 N N . ALA A 1 94 ? 9.447 1.885 -21.860 1.00 88.75 94 ALA A N 1
ATOM 690 C CA . ALA A 1 94 ? 9.026 2.241 -20.519 1.00 88.75 94 ALA A CA 1
ATOM 691 C C . ALA A 1 94 ? 7.496 2.214 -20.470 1.00 88.75 94 ALA A C 1
ATOM 693 O O . ALA A 1 94 ? 6.835 2.777 -21.343 1.00 88.75 94 ALA A O 1
ATOM 694 N N . GLY A 1 95 ? 6.936 1.531 -19.478 1.00 86.62 95 GLY A N 1
ATOM 695 C CA . GLY A 1 95 ? 5.504 1.454 -19.237 1.00 86.62 95 GLY A CA 1
ATOM 696 C C . GLY A 1 95 ? 5.105 2.198 -17.969 1.00 86.62 95 GLY A C 1
ATOM 697 O O . GLY A 1 95 ? 5.792 2.116 -16.952 1.00 86.62 95 GLY A O 1
ATOM 698 N N . GLN A 1 96 ? 3.957 2.867 -18.015 1.00 87.12 96 GLN A N 1
ATOM 699 C CA . GLN A 1 96 ? 3.193 3.307 -16.855 1.00 87.12 96 GLN A CA 1
ATOM 700 C C . GLN A 1 96 ? 2.384 2.138 -16.301 1.00 87.12 96 GLN A C 1
ATOM 702 O O . GLN A 1 96 ? 1.510 1.596 -16.975 1.00 87.12 96 GLN A O 1
ATOM 707 N N . MET A 1 97 ? 2.654 1.771 -15.054 1.00 86.94 97 MET A N 1
ATOM 708 C CA . MET A 1 97 ? 2.098 0.576 -14.417 1.00 86.94 97 MET A CA 1
ATOM 709 C C . MET A 1 97 ? 0.683 0.775 -13.859 1.00 86.94 97 MET A C 1
ATOM 711 O O . MET A 1 97 ? -0.017 -0.202 -13.628 1.00 86.94 97 MET A O 1
ATOM 715 N N . LEU A 1 98 ? 0.231 2.022 -13.673 1.00 84.00 98 LEU A N 1
ATOM 716 C CA . LEU A 1 98 ? -1.160 2.315 -13.289 1.00 84.00 98 LEU A CA 1
ATOM 717 C C . LEU A 1 98 ? -2.136 2.148 -14.460 1.00 84.00 98 LEU A C 1
ATOM 719 O O . LEU A 1 98 ? -3.270 1.724 -14.269 1.00 84.00 98 LEU A O 1
ATOM 723 N N . THR A 1 99 ? -1.703 2.510 -15.667 1.00 79.50 99 THR A N 1
ATOM 724 C CA . THR A 1 99 ? -2.550 2.573 -16.871 1.00 79.50 99 THR A CA 1
ATOM 725 C C . THR A 1 99 ? -2.208 1.506 -17.905 1.00 79.50 99 THR A C 1
ATOM 727 O O . THR A 1 99 ? -2.835 1.470 -18.966 1.00 79.50 99 THR A O 1
ATOM 730 N N . PHE A 1 100 ? -1.189 0.682 -17.636 1.00 78.81 100 PHE A N 1
ATOM 731 C CA . PHE A 1 100 ? -0.611 -0.278 -18.578 1.00 78.81 100 PHE A CA 1
ATOM 732 C C . PHE A 1 100 ? -0.417 0.329 -19.977 1.00 78.81 100 PHE A C 1
ATOM 734 O O . PHE A 1 100 ? -0.848 -0.220 -20.994 1.00 78.81 100 PHE A O 1
ATOM 741 N N . SER A 1 101 ? 0.215 1.501 -20.027 1.00 81.19 101 SER A N 1
ATOM 742 C CA . SER A 1 101 ? 0.466 2.249 -21.262 1.00 81.19 101 SER A CA 1
ATOM 743 C C . SER A 1 101 ? 1.954 2.564 -21.417 1.00 81.19 101 SER A C 1
ATOM 745 O O . SER A 1 101 ? 2.632 2.735 -20.408 1.00 81.19 101 SER A O 1
ATOM 747 N N . PRO A 1 102 ? 2.488 2.690 -22.641 1.00 80.12 102 PRO A N 1
ATOM 748 C CA . PRO A 1 102 ? 3.832 3.217 -22.851 1.00 80.12 102 PRO A CA 1
ATOM 749 C C . PRO A 1 102 ? 3.984 4.617 -22.240 1.00 80.12 102 PRO A C 1
ATOM 751 O O . PRO A 1 102 ? 3.039 5.404 -22.212 1.00 80.12 102 PRO A O 1
ATOM 754 N N . THR A 1 103 ? 5.180 4.957 -21.770 1.00 75.00 103 THR A N 1
ATOM 755 C CA . THR A 1 103 ? 5.499 6.304 -21.276 1.00 75.00 103 THR A CA 1
ATOM 756 C C . THR A 1 103 ? 5.513 7.313 -22.427 1.00 75.00 103 THR A C 1
ATOM 758 O O . THR A 1 103 ? 5.071 8.449 -22.271 1.00 75.00 103 THR A O 1
ATOM 761 N N . LEU A 1 104 ? 5.968 6.888 -23.611 1.00 65.75 104 LEU A N 1
ATOM 762 C CA . LEU A 1 104 ? 6.025 7.703 -24.823 1.00 65.75 104 LEU A CA 1
ATOM 763 C C . LEU A 1 104 ? 4.748 7.510 -25.669 1.00 65.75 104 LEU A C 1
ATOM 765 O O . LEU A 1 104 ? 4.787 6.953 -26.761 1.00 65.75 104 LEU A O 1
ATOM 769 N N . GLY A 1 105 ? 3.594 7.916 -25.130 1.00 63.41 105 GLY A N 1
ATOM 770 C CA . GLY A 1 105 ? 2.299 7.866 -25.825 1.00 63.41 105 GLY A CA 1
ATOM 771 C C . GLY A 1 105 ? 1.133 7.530 -24.895 1.00 63.41 105 GLY A C 1
ATOM 772 O O . GLY A 1 105 ? 1.080 6.449 -24.317 1.00 63.41 105 GLY A O 1
ATOM 773 N N . HIS A 1 106 ? 0.169 8.443 -24.757 1.00 59.59 106 HIS A N 1
ATOM 774 C CA . HIS A 1 106 ? -1.001 8.243 -23.895 1.00 59.59 106 HIS A CA 1
ATOM 775 C C . HIS A 1 106 ? -2.105 7.466 -24.619 1.00 59.59 106 HIS A C 1
ATOM 777 O O . HIS A 1 106 ? -3.088 8.033 -25.088 1.00 59.59 106 HIS A O 1
ATOM 783 N N . TYR A 1 107 ? -1.939 6.149 -24.674 1.00 72.88 107 TYR A N 1
ATOM 784 C CA . TYR A 1 107 ? -2.987 5.217 -25.078 1.00 72.88 107 TYR A CA 1
ATOM 785 C C . TYR A 1 107 ? -3.239 4.253 -23.910 1.00 72.88 107 TYR A C 1
ATOM 787 O O . TYR A 1 107 ? -2.418 3.359 -23.678 1.00 72.88 107 TYR A O 1
ATOM 795 N N . PRO A 1 108 ? -4.313 4.452 -23.120 1.00 69.25 108 PRO A N 1
ATOM 796 C CA . PRO A 1 108 ? -4.635 3.572 -22.000 1.00 69.25 108 PRO A CA 1
ATOM 797 C C . PRO A 1 108 ? -4.713 2.117 -22.462 1.00 69.25 108 PRO A C 1
ATOM 799 O O . PRO A 1 108 ? -5.236 1.843 -23.542 1.00 69.25 108 PRO A O 1
ATOM 802 N N . ASN A 1 109 ? -4.194 1.189 -21.658 1.00 74.62 109 ASN A N 1
ATOM 803 C CA . ASN A 1 109 ? -4.167 -0.244 -21.964 1.00 74.62 109 ASN A CA 1
ATOM 804 C C . ASN A 1 109 ? -3.402 -0.624 -23.246 1.00 74.62 109 ASN A C 1
ATOM 806 O O . ASN A 1 109 ? -3.546 -1.747 -23.724 1.00 74.62 109 ASN A O 1
ATOM 810 N N . ALA A 1 110 ? -2.574 0.255 -23.818 1.00 78.81 110 ALA A N 1
ATOM 811 C CA . ALA A 1 110 ? -1.826 -0.079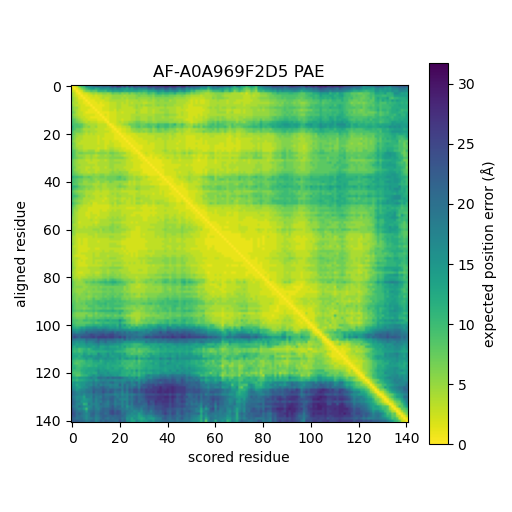 -25.030 1.00 78.81 110 ALA A CA 1
ATOM 812 C C . ALA A 1 110 ? -0.838 -1.238 -24.830 1.00 78.81 110 ALA A C 1
ATOM 814 O O . ALA A 1 110 ? -0.619 -2.003 -25.764 1.00 78.81 110 ALA A O 1
ATOM 815 N N . LEU A 1 111 ? -0.296 -1.432 -23.621 1.00 77.25 111 LEU A N 1
ATOM 816 C CA . LEU A 1 111 ? 0.504 -2.627 -23.330 1.00 77.25 111 LEU A CA 1
ATOM 817 C C . LEU A 1 111 ? -0.370 -3.884 -23.294 1.00 77.25 111 LEU A C 1
ATOM 819 O O . LEU A 1 111 ? 0.050 -4.930 -23.779 1.00 77.25 111 LEU A O 1
ATOM 823 N N . VAL A 1 112 ? -1.6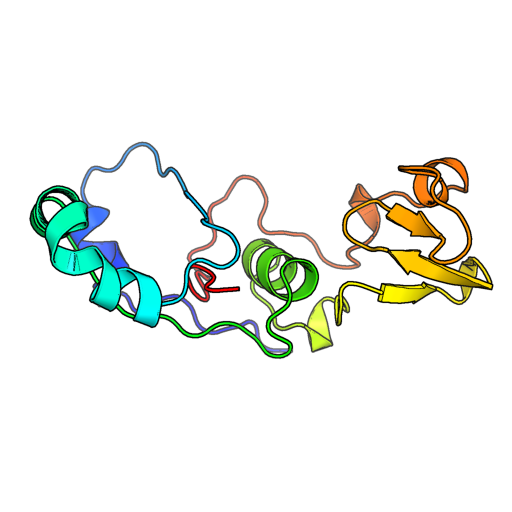02 -3.779 -22.789 1.00 79.88 112 VAL A N 1
ATOM 824 C CA . VAL A 1 112 ? -2.568 -4.891 -22.801 1.00 79.88 112 VAL A CA 1
ATOM 825 C C . VAL A 1 112 ? -2.948 -5.258 -24.233 1.00 79.88 112 VAL A C 1
ATOM 827 O O . VAL A 1 112 ? -2.932 -6.430 -24.601 1.00 79.88 112 VAL A O 1
ATOM 830 N N . ALA A 1 113 ? -3.198 -4.257 -25.079 1.00 79.44 113 ALA A N 1
ATOM 831 C CA . ALA A 1 113 ? -3.421 -4.457 -26.509 1.00 79.44 113 ALA A CA 1
ATOM 832 C C . ALA A 1 113 ? -2.200 -5.080 -27.212 1.00 79.44 113 ALA A C 1
ATOM 834 O O . ALA A 1 113 ? -2.367 -5.870 -28.138 1.00 79.44 113 ALA A O 1
ATOM 835 N N . ALA A 1 114 ? -0.983 -4.778 -26.746 1.00 78.38 114 ALA A N 1
ATOM 836 C CA . ALA A 1 114 ? 0.258 -5.395 -27.217 1.00 78.38 114 ALA A CA 1
ATOM 837 C C . ALA A 1 114 ? 0.478 -6.834 -26.701 1.00 78.38 114 ALA A C 1
ATOM 839 O O . ALA A 1 114 ? 1.485 -7.453 -27.040 1.00 78.38 114 ALA A O 1
ATOM 840 N N . GLY A 1 115 ? -0.452 -7.383 -25.911 1.00 80.56 115 GLY A N 1
ATOM 841 C CA . GLY A 1 115 ? -0.415 -8.764 -25.427 1.00 80.56 115 GLY A CA 1
ATOM 842 C C . GLY A 1 115 ? 0.023 -8.929 -23.971 1.00 80.56 115 GLY A C 1
ATOM 843 O O . GLY A 1 115 ? 0.098 -10.066 -23.498 1.00 80.56 115 GLY A O 1
ATOM 844 N N . LEU A 1 116 ? 0.267 -7.835 -23.239 1.00 81.19 116 LEU A N 1
ATOM 845 C CA . LEU A 1 116 ? 0.479 -7.892 -21.793 1.00 81.19 116 LEU A CA 1
ATOM 846 C C . LEU A 1 116 ? -0.802 -8.389 -21.120 1.00 81.19 116 LEU A C 1
ATOM 848 O O . LEU A 1 116 ? -1.867 -7.804 -21.284 1.00 81.19 116 LEU A O 1
ATOM 852 N N . LYS A 1 117 ? -0.693 -9.456 -20.330 1.00 79.75 117 LYS A N 1
ATOM 853 C CA . LYS A 1 117 ? -1.800 -9.991 -19.530 1.00 79.75 117 LYS A CA 1
ATOM 854 C C . LYS A 1 117 ? -1.623 -9.563 -18.074 1.00 79.75 117 LYS A C 1
ATOM 856 O O . LYS A 1 117 ? -0.725 -10.096 -17.415 1.00 79.75 117 LYS A O 1
ATOM 861 N N . PRO A 1 118 ? -2.423 -8.609 -17.561 1.00 75.31 118 PRO A N 1
ATOM 862 C CA . PRO A 1 118 ? -2.298 -8.133 -16.184 1.00 75.31 118 PRO A CA 1
ATOM 863 C C . PRO A 1 118 ? -2.446 -9.257 -15.153 1.00 75.31 118 PRO A C 1
ATOM 865 O O . PRO A 1 118 ? -1.797 -9.237 -14.111 1.00 75.31 118 PRO A O 1
ATOM 868 N N . GLU A 1 119 ? -3.255 -10.271 -15.462 1.00 71.88 119 GLU A N 1
ATOM 869 C CA . GLU A 1 119 ? -3.575 -11.378 -14.558 1.00 71.88 119 GLU A CA 1
ATOM 870 C C . GLU A 1 119 ? -2.369 -12.283 -14.299 1.00 71.88 119 GLU A C 1
ATOM 872 O O . GLU A 1 119 ? -2.248 -12.869 -13.227 1.00 71.88 119 GLU A O 1
ATOM 877 N N . THR A 1 120 ? -1.471 -12.392 -15.278 1.00 73.38 120 THR A N 1
ATOM 878 C CA . THR A 1 120 ? -0.237 -13.182 -15.181 1.00 73.38 120 THR A CA 1
ATOM 879 C C . THR A 1 120 ? 0.995 -12.308 -14.990 1.00 73.38 120 THR A C 1
ATOM 881 O O . THR A 1 120 ? 2.111 -12.818 -15.017 1.00 73.38 120 THR A O 1
ATOM 884 N N . PHE A 1 121 ? 0.812 -10.992 -14.850 1.00 72.50 121 PHE A N 1
ATOM 885 C CA . PHE A 1 121 ? 1.919 -10.048 -14.733 1.00 72.50 121 PHE A CA 1
ATOM 886 C C . PHE A 1 121 ? 2.713 -10.279 -13.443 1.00 72.50 121 PHE A C 1
ATOM 888 O O . PHE A 1 121 ? 3.940 -10.224 -13.439 1.00 72.50 121 PHE A O 1
ATOM 895 N N . PHE A 1 122 ? 2.021 -10.620 -12.355 1.00 67.69 122 PHE A N 1
ATOM 896 C CA . PHE A 1 122 ? 2.679 -11.138 -11.166 1.00 67.69 122 PHE A CA 1
ATOM 897 C C . PHE A 1 122 ? 3.055 -12.603 -11.384 1.00 67.69 122 PHE A C 1
ATOM 899 O O . PHE A 1 122 ? 2.191 -13.461 -11.547 1.00 67.69 122 PHE A O 1
ATOM 906 N N . ALA A 1 123 ? 4.349 -12.911 -11.289 1.00 61.75 123 ALA A N 1
ATOM 907 C CA . ALA A 1 123 ? 4.864 -14.284 -11.324 1.00 61.75 123 ALA A CA 1
ATOM 908 C C . ALA A 1 123 ? 4.470 -15.125 -10.088 1.00 61.75 123 ALA A C 1
ATOM 910 O O . ALA A 1 123 ? 4.909 -16.264 -9.933 1.00 61.75 123 ALA A O 1
ATOM 911 N N . MET A 1 124 ? 3.668 -14.563 -9.185 1.00 65.50 124 MET A N 1
ATOM 912 C CA . MET A 1 124 ? 3.276 -15.158 -7.919 1.00 65.50 124 MET A CA 1
ATOM 913 C C . MET A 1 124 ? 1.768 -15.055 -7.715 1.00 65.50 124 MET A C 1
ATOM 915 O O . MET A 1 124 ? 1.153 -14.040 -8.042 1.00 65.50 124 MET A O 1
ATOM 919 N N . ALA A 1 125 ? 1.178 -16.116 -7.160 1.00 58.84 125 ALA A N 1
ATOM 920 C CA . ALA A 1 125 ? -0.229 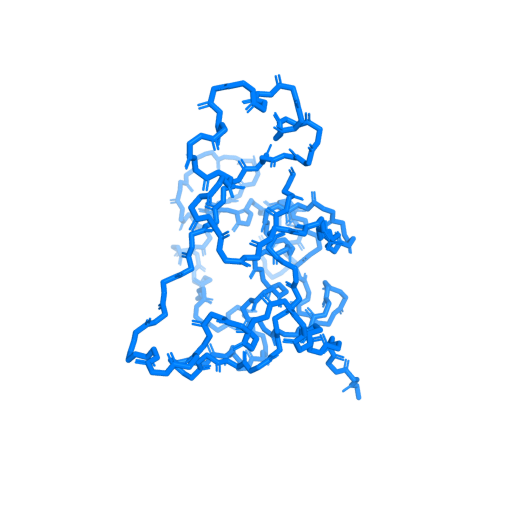-16.122 -6.793 1.00 58.84 125 ALA A CA 1
ATOM 921 C C . ALA A 1 125 ? -0.478 -15.025 -5.748 1.00 58.84 125 ALA A C 1
ATOM 923 O O . ALA A 1 125 ? 0.154 -15.014 -4.691 1.00 58.84 125 ALA A O 1
ATOM 924 N N . GLY A 1 126 ? -1.382 -14.097 -6.057 1.00 57.25 126 GLY A N 1
ATOM 925 C CA . GLY A 1 126 ? -1.862 -13.137 -5.071 1.00 57.25 126 GLY A CA 1
ATOM 926 C C . GLY A 1 126 ? -2.604 -13.841 -3.941 1.00 57.25 126 GLY A C 1
ATOM 927 O O . GLY A 1 126 ? -3.029 -14.995 -4.075 1.00 57.25 126 GLY A O 1
ATOM 928 N N . CYS A 1 127 ? -2.816 -13.132 -2.837 1.00 53.09 127 CYS A N 1
ATOM 929 C CA . CYS A 1 127 ? -3.844 -13.548 -1.899 1.00 53.09 127 CYS A CA 1
ATOM 930 C C . CYS A 1 127 ? -5.169 -13.507 -2.671 1.00 53.09 127 CYS A C 1
ATOM 932 O O . CYS A 1 127 ? -5.645 -12.433 -3.019 1.00 53.09 127 CYS A O 1
ATOM 934 N N . GLY A 1 128 ? -5.719 -14.670 -3.036 1.00 45.59 128 GLY A N 1
ATOM 935 C CA . GLY A 1 128 ? -7.045 -14.766 -3.648 1.00 45.59 128 GLY A CA 1
ATOM 936 C C . GLY A 1 128 ? -8.145 -14.229 -2.708 1.00 45.59 128 GLY A C 1
ATOM 937 O O . GLY A 1 128 ? -7.856 -13.509 -1.758 1.00 45.59 128 GLY A O 1
ATOM 938 N N . PRO A 1 129 ? -9.427 -14.603 -2.877 1.00 39.50 129 PRO A N 1
ATOM 939 C CA . PRO A 1 129 ? -10.521 -14.101 -2.025 1.00 39.50 129 PRO A CA 1
ATOM 940 C C . PRO A 1 129 ? -10.368 -14.432 -0.524 1.00 39.50 129 PRO A C 1
ATOM 942 O O . PRO A 1 129 ? -11.147 -13.968 0.308 1.00 39.50 129 PRO A O 1
ATOM 945 N N . THR A 1 130 ? -9.364 -15.224 -0.158 1.00 38.75 130 THR A N 1
ATOM 946 C CA . THR A 1 130 ? -8.894 -15.409 1.208 1.00 38.75 130 THR A CA 1
ATOM 947 C C . THR A 1 130 ? -8.069 -14.196 1.629 1.00 38.75 130 THR A C 1
ATOM 949 O O . THR A 1 130 ? -6.890 -14.082 1.297 1.00 38.75 130 THR A O 1
ATOM 952 N N . ILE A 1 131 ? -8.699 -13.303 2.395 1.00 43.75 131 ILE A N 1
ATOM 953 C CA . ILE A 1 131 ? -8.023 -12.272 3.188 1.00 43.75 131 ILE A CA 1
ATOM 954 C C . ILE A 1 131 ? -6.908 -12.958 3.977 1.00 43.75 131 ILE A C 1
ATOM 956 O O . ILE A 1 131 ? -7.151 -13.674 4.949 1.00 43.75 131 ILE A O 1
ATOM 960 N N . CYS A 1 132 ? -5.680 -12.803 3.500 1.00 33.97 132 CYS A N 1
ATOM 961 C CA . CYS A 1 132 ? -4.518 -13.360 4.155 1.00 33.97 132 CYS A CA 1
ATOM 962 C C . CYS A 1 132 ? -4.302 -12.588 5.462 1.00 33.97 132 CYS A C 1
ATOM 964 O O . CYS A 1 132 ? -4.436 -11.368 5.449 1.00 33.97 132 CYS A O 1
ATOM 966 N N . PRO A 1 133 ? -3.935 -13.225 6.586 1.00 36.16 133 PRO A N 1
ATOM 967 C CA . PRO A 1 133 ? -3.547 -12.512 7.810 1.00 36.16 133 PRO A CA 1
ATOM 968 C C . PRO A 1 133 ? -2.255 -11.675 7.652 1.00 36.16 133 PRO A C 1
ATOM 970 O O . PRO A 1 133 ? -1.818 -11.019 8.595 1.00 36.16 133 PRO A O 1
ATOM 973 N N . LEU A 1 134 ? -1.661 -11.645 6.455 1.00 38.25 134 LEU A N 1
ATOM 974 C CA . LEU A 1 134 ? -0.469 -10.883 6.082 1.00 38.25 134 LEU A CA 1
ATOM 975 C C . LEU A 1 134 ? -0.811 -9.428 5.722 1.00 38.25 134 LEU A C 1
ATOM 977 O O . LEU A 1 134 ? -0.675 -8.994 4.583 1.00 38.25 134 LEU A O 1
ATOM 981 N N . TRP A 1 135 ? -1.293 -8.668 6.699 1.00 41.66 135 TRP A N 1
ATOM 982 C CA . TRP A 1 135 ? -1.643 -7.260 6.511 1.00 41.66 135 TRP A CA 1
ATOM 983 C C . TRP A 1 135 ? -0.414 -6.379 6.774 1.00 41.66 135 TRP A C 1
ATOM 985 O O . TRP A 1 135 ? -0.192 -5.874 7.868 1.00 41.66 135 TRP A O 1
ATOM 995 N N . CYS A 1 136 ? 0.422 -6.172 5.764 1.00 33.62 136 CYS A N 1
ATOM 996 C CA . CYS A 1 136 ? 1.390 -5.085 5.832 1.00 33.62 136 CYS A CA 1
ATOM 997 C C . CYS A 1 136 ? 0.659 -3.786 5.466 1.00 33.62 136 CYS A C 1
ATOM 999 O O . CYS A 1 136 ? 0.273 -3.605 4.319 1.00 33.62 136 CYS A O 1
ATOM 1001 N N . ALA A 1 137 ? 0.469 -2.934 6.476 1.00 34.06 137 ALA A N 1
ATOM 1002 C CA . ALA A 1 137 ? 0.208 -1.498 6.401 1.00 34.06 137 ALA A CA 1
ATOM 1003 C C . ALA A 1 137 ? -0.951 -1.004 5.509 1.00 34.06 137 ALA A C 1
ATOM 1005 O O . ALA A 1 137 ? -0.899 -1.015 4.284 1.00 34.06 137 ALA A O 1
ATOM 1006 N N . LEU A 1 138 ? -1.963 -0.418 6.154 1.00 36.72 138 LEU A N 1
ATOM 1007 C CA . LEU A 1 138 ? -2.858 0.534 5.509 1.00 36.72 138 LEU A CA 1
ATOM 1008 C C . LEU A 1 138 ? -1.996 1.680 4.972 1.00 36.72 138 LEU A C 1
ATOM 1010 O O . LEU A 1 138 ? -1.184 2.280 5.680 1.00 36.72 138 LEU A O 1
ATOM 1014 N N . LEU A 1 139 ? -2.107 1.838 3.668 1.00 36.53 139 LEU A N 1
ATOM 1015 C CA . LEU A 1 139 ? -1.066 2.365 2.824 1.0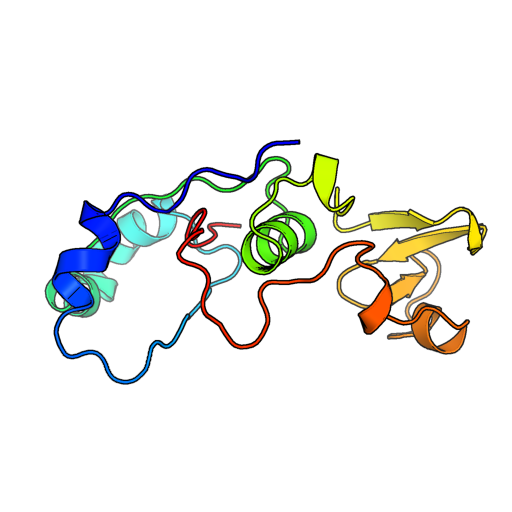0 36.53 139 LEU A CA 1
ATOM 1016 C C . LEU A 1 139 ? -1.179 3.887 2.764 1.00 36.53 139 LEU A C 1
ATOM 1018 O O . LEU A 1 139 ? -2.065 4.429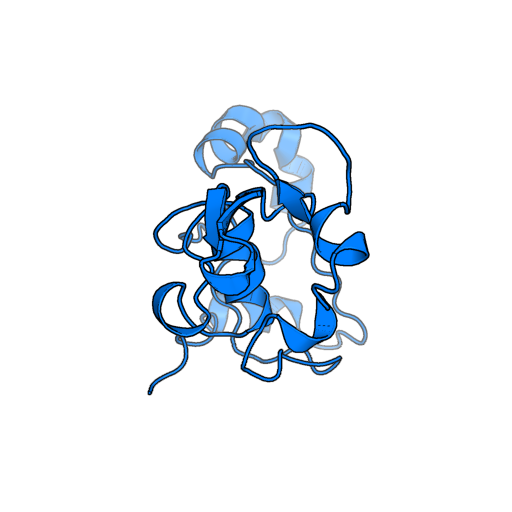 2.111 1.00 36.53 139 LEU A O 1
ATOM 1022 N N . PHE A 1 140 ? -0.288 4.569 3.471 1.00 35.34 140 PHE A N 1
ATOM 1023 C CA . PHE A 1 140 ? -0.034 5.985 3.259 1.00 35.34 140 PHE A CA 1
ATOM 1024 C C . PHE A 1 140 ? 0.864 6.101 2.021 1.00 35.34 140 PHE A C 1
ATOM 1026 O O . PHE A 1 140 ? 2.061 5.817 2.115 1.00 35.34 140 PHE A O 1
ATOM 1033 N N . VAL A 1 141 ? 0.288 6.420 0.857 1.00 41.59 141 VAL A N 1
ATOM 1034 C CA . VAL A 1 141 ? 1.087 6.960 -0.261 1.00 41.59 141 VAL A CA 1
ATOM 1035 C C . VAL A 1 141 ? 1.501 8.391 0.078 1.00 41.59 141 VAL A C 1
ATOM 1037 O O . VAL A 1 141 ? 0.777 9.048 0.865 1.00 41.59 141 VAL A O 1
#

Radius of gyration: 17.63 Å; Cα contacts (8 Å, |Δi|>4): 185; chains: 1; bounding box: 31×35×46 Å